Protein AF-A0A9X9A838-F1 (afdb_monomer_lite)

pLDDT: mean 94.98, std 3.55, range [80.12, 98.5]

Foldseek 3Di:
DWDKFWAKKKWDFPVVRDIDIDGDDPDDDDDDDDPPPCPVVVVVLVCVLVVDDDDDDPVSVNGTDDMWTWIDTHHDIDIGD

InterPro domains:
  IPR027417 P-loop containing nucleoside triphosphate hydrolase [G3DSA:3.40.50.300] (1-77)
  IPR027417 P-loop containing nucleoside triphosphate hydrolase [SSF52540] (18-54)
  IPR038729 Rad50/SbcC-type AAA domain [PF13476] (19-51)

Structure (mmCIF, N/CA/C/O backbone):
data_AF-A0A9X9A838-F1
#
_entry.id   AF-A0A9X9A838-F1
#
loop_
_atom_site.group_PDB
_atom_site.id
_atom_site.type_symbol
_atom_site.label_atom_id
_atom_site.label_alt_id
_atom_site.label_comp_id
_atom_site.label_asym_id
_atom_site.label_entity_id
_atom_site.label_seq_id
_atom_site.pdbx_PDB_ins_code
_atom_site.Cartn_x
_atom_site.Cartn_y
_atom_site.Cartn_z
_atom_site.occupancy
_atom_site.B_iso_or_equiv
_atom_site.auth_seq_id
_atom_site.auth_comp_id
_atom_site.auth_asym_id
_atom_site.auth_atom_id
_atom_site.pdbx_PDB_model_num
ATOM 1 N N . MET A 1 1 ? -24.890 8.020 7.814 1.00 80.12 1 MET A N 1
ATOM 2 C CA . MET A 1 1 ? -23.942 7.771 6.706 1.00 80.12 1 MET A CA 1
ATOM 3 C C . MET A 1 1 ? -22.880 6.816 7.220 1.00 80.12 1 MET A C 1
ATOM 5 O O . MET A 1 1 ? -22.298 7.112 8.258 1.00 80.12 1 MET A O 1
ATOM 9 N N . ASN A 1 2 ? -22.672 5.672 6.570 1.00 90.75 2 ASN A N 1
ATOM 10 C CA . ASN A 1 2 ? -21.654 4.716 7.011 1.00 90.75 2 ASN A CA 1
ATOM 11 C C . ASN A 1 2 ? -20.255 5.289 6.749 1.00 90.75 2 ASN A C 1
ATOM 13 O O . ASN A 1 2 ? -19.996 5.850 5.683 1.00 90.75 2 ASN A O 1
ATOM 17 N N . ARG A 1 3 ? -19.364 5.182 7.739 1.00 93.12 3 ARG A N 1
ATOM 18 C CA . ARG A 1 3 ? -17.983 5.666 7.642 1.00 93.12 3 ARG A CA 1
ATOM 19 C C . ARG A 1 3 ? -17.107 4.587 7.014 1.00 93.12 3 ARG A C 1
ATOM 21 O O . ARG A 1 3 ? -17.107 3.458 7.497 1.00 93.12 3 ARG A O 1
ATOM 28 N N . LEU A 1 4 ? -16.337 4.957 5.990 1.00 95.62 4 LEU A N 1
ATOM 29 C CA . LEU A 1 4 ? -15.244 4.133 5.480 1.00 95.62 4 LEU A CA 1
ATOM 30 C C . LEU A 1 4 ? -13.988 4.396 6.317 1.00 95.62 4 LEU A C 1
ATOM 32 O O . LEU A 1 4 ? -13.572 5.544 6.480 1.00 95.62 4 LEU A O 1
ATOM 36 N N . THR A 1 5 ? -13.384 3.339 6.854 1.00 96.12 5 THR A N 1
ATOM 37 C CA . THR A 1 5 ? -12.110 3.414 7.578 1.00 96.12 5 THR A CA 1
ATOM 38 C C . THR A 1 5 ? -11.112 2.436 6.980 1.00 96.12 5 THR A C 1
ATOM 40 O O . THR A 1 5 ? -11.371 1.238 6.896 1.00 96.12 5 THR A O 1
ATOM 43 N N . LEU A 1 6 ? -9.964 2.955 6.549 1.00 97.75 6 LEU A N 1
ATOM 44 C CA . LEU A 1 6 ? -8.851 2.133 6.085 1.00 97.75 6 LEU A CA 1
ATOM 45 C C . LEU A 1 6 ? -8.259 1.384 7.279 1.00 97.75 6 LEU A C 1
ATOM 47 O O . LEU A 1 6 ? -8.127 1.962 8.357 1.00 97.75 6 LEU A O 1
ATOM 51 N N . LYS A 1 7 ? -7.915 0.110 7.088 1.00 97.81 7 LYS A N 1
ATOM 52 C CA . LYS A 1 7 ? -7.328 -0.736 8.136 1.00 97.81 7 LYS A CA 1
ATOM 53 C C . LYS A 1 7 ? -5.920 -1.177 7.771 1.00 97.81 7 LYS A C 1
ATOM 55 O O . LYS A 1 7 ? -5.016 -1.056 8.591 1.00 97.81 7 LYS A O 1
ATOM 60 N N . LYS A 1 8 ? -5.710 -1.640 6.537 1.00 98.19 8 LYS A N 1
ATOM 61 C CA . LYS A 1 8 ? -4.393 -2.094 6.086 1.00 98.19 8 LYS A CA 1
ATOM 62 C C . LYS A 1 8 ? -4.253 -2.013 4.575 1.00 98.19 8 LYS A C 1
ATOM 64 O O . LYS A 1 8 ? -5.164 -2.413 3.862 1.00 98.19 8 LYS A O 1
ATOM 69 N N . LEU A 1 9 ? -3.102 -1.551 4.102 1.00 98.31 9 LEU A N 1
ATOM 70 C CA . LEU A 1 9 ? -2.674 -1.675 2.712 1.00 98.31 9 LEU A CA 1
ATOM 71 C C . LEU A 1 9 ? -1.466 -2.612 2.652 1.00 98.31 9 LEU A C 1
ATOM 73 O O . LEU A 1 9 ? -0.497 -2.415 3.382 1.00 98.31 9 LEU A O 1
ATOM 77 N N . ILE A 1 10 ? -1.509 -3.598 1.764 1.00 98.00 10 ILE A N 1
ATOM 78 C CA . ILE A 1 10 ? -0.363 -4.434 1.411 1.00 98.00 10 ILE A CA 1
ATOM 79 C C . ILE A 1 10 ? -0.009 -4.140 -0.040 1.00 98.00 10 ILE A C 1
ATOM 81 O O . ILE A 1 10 ? -0.880 -4.172 -0.904 1.00 98.00 10 ILE A O 1
ATOM 85 N N . VAL A 1 11 ? 1.264 -3.869 -0.305 1.00 97.00 11 VAL A N 1
ATOM 86 C CA . VAL A 1 11 ? 1.806 -3.774 -1.665 1.00 97.00 11 VAL A CA 1
ATOM 87 C C . VAL A 1 11 ? 2.796 -4.910 -1.876 1.00 97.00 11 VAL A C 1
ATOM 89 O O . VAL A 1 11 ? 3.637 -5.159 -1.008 1.00 97.00 11 VAL A O 1
ATOM 92 N N . ILE A 1 12 ? 2.671 -5.633 -2.986 1.00 97.69 12 ILE A N 1
ATOM 93 C CA . ILE A 1 12 ? 3.449 -6.845 -3.263 1.00 97.69 12 ILE A CA 1
ATOM 94 C C . ILE A 1 12 ? 4.300 -6.621 -4.508 1.00 97.69 12 ILE A C 1
ATOM 96 O O . ILE A 1 12 ? 3.791 -6.194 -5.542 1.00 97.69 12 ILE A O 1
ATOM 100 N N . SER A 1 13 ? 5.584 -6.945 -4.383 1.00 97.44 13 SER A N 1
ATOM 101 C CA . SER A 1 13 ? 6.530 -7.072 -5.483 1.00 97.44 13 SER A CA 1
ATOM 102 C C . SER A 1 13 ? 6.906 -8.543 -5.635 1.00 97.44 13 SER A C 1
ATOM 104 O O . SER A 1 13 ? 7.627 -9.112 -4.808 1.00 97.44 13 SER A O 1
ATOM 106 N N . GLU A 1 14 ? 6.400 -9.182 -6.682 1.00 96.06 14 GLU A N 1
ATOM 107 C CA . GLU A 1 14 ? 6.727 -10.564 -7.024 1.00 96.06 14 GLU A CA 1
ATOM 108 C C . GLU A 1 14 ? 8.171 -10.667 -7.519 1.00 96.06 14 GLU A C 1
ATOM 110 O O . GLU A 1 14 ? 8.885 -11.600 -7.143 1.00 96.06 14 GLU A O 1
ATOM 115 N N . SER A 1 15 ? 8.628 -9.666 -8.279 1.00 95.25 15 SER A N 1
ATOM 116 C CA . SER A 1 15 ? 10.009 -9.582 -8.770 1.00 95.25 15 SER A CA 1
ATOM 117 C C . SER A 1 15 ? 11.035 -9.535 -7.634 1.00 95.25 15 SER A C 1
ATOM 119 O O . SER A 1 15 ? 12.048 -10.234 -7.692 1.00 95.25 15 SER A O 1
ATOM 121 N N . GLU A 1 16 ? 10.758 -8.788 -6.561 1.00 96.69 16 GLU A N 1
ATOM 122 C CA . GLU A 1 16 ? 11.621 -8.749 -5.376 1.00 96.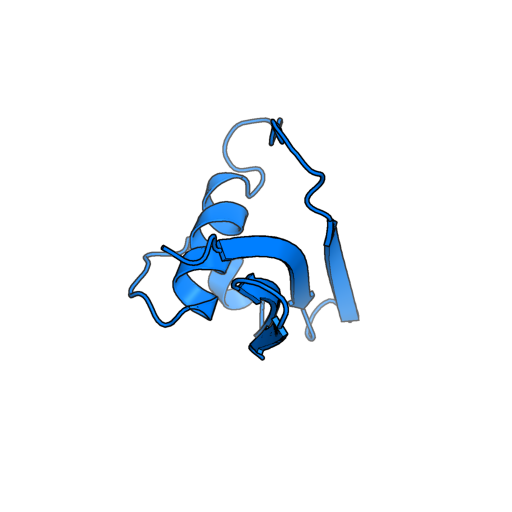69 16 GLU A CA 1
ATOM 123 C C . GLU A 1 16 ? 11.331 -9.859 -4.354 1.00 96.69 16 GLU A C 1
ATOM 125 O O . GLU A 1 16 ? 12.075 -9.988 -3.378 1.00 96.69 16 GLU A O 1
ATOM 130 N N . LYS A 1 17 ? 10.270 -10.657 -4.550 1.00 96.75 17 LYS A N 1
ATOM 131 C CA . LYS A 1 17 ? 9.735 -11.618 -3.565 1.00 96.75 17 LYS A CA 1
ATOM 132 C C . LYS A 1 17 ? 9.495 -10.977 -2.192 1.00 96.75 17 LYS A C 1
ATOM 134 O O . LYS A 1 17 ? 9.812 -11.559 -1.153 1.00 96.75 17 LYS A O 1
ATOM 139 N N . LYS A 1 18 ? 8.964 -9.754 -2.185 1.00 96.88 18 LYS A N 1
ATOM 140 C CA . LYS A 1 18 ? 8.739 -8.955 -0.975 1.00 96.88 18 LYS A CA 1
ATOM 141 C C . LYS A 1 18 ? 7.360 -8.323 -0.987 1.00 96.88 18 LYS A C 1
ATOM 143 O O . LYS A 1 18 ? 6.792 -8.023 -2.033 1.00 96.88 18 LYS A O 1
ATOM 148 N N . SER A 1 19 ? 6.854 -8.051 0.204 1.00 96.62 19 SER A N 1
ATOM 149 C CA . SER A 1 19 ? 5.688 -7.206 0.402 1.00 96.62 19 SER A CA 1
ATOM 150 C C . SER A 1 19 ? 5.993 -6.128 1.432 1.00 96.62 19 SER A C 1
ATOM 152 O O . SER A 1 19 ? 6.912 -6.246 2.248 1.00 96.62 19 SER A O 1
ATOM 154 N N . LYS A 1 20 ? 5.212 -5.054 1.384 1.00 95.44 20 LYS A N 1
ATOM 155 C CA . LYS A 1 20 ? 5.177 -4.047 2.435 1.00 95.44 20 LYS A CA 1
ATOM 156 C C . LYS A 1 20 ? 3.754 -3.921 2.946 1.00 95.44 20 LYS A C 1
ATOM 158 O O . LYS A 1 20 ? 2.845 -3.620 2.176 1.00 95.44 20 LYS A O 1
ATOM 163 N N . GLU A 1 21 ? 3.594 -4.123 4.246 1.00 97.06 21 GLU A N 1
ATOM 164 C CA . GLU A 1 21 ? 2.329 -3.940 4.952 1.00 97.06 21 GLU A CA 1
ATOM 165 C C . GLU A 1 21 ? 2.320 -2.593 5.674 1.00 97.06 21 GLU A C 1
ATOM 167 O O . GLU A 1 21 ? 3.298 -2.199 6.315 1.00 97.06 21 GLU A O 1
ATOM 172 N N . ILE A 1 22 ? 1.216 -1.864 5.532 1.00 96.56 22 ILE A N 1
ATOM 173 C CA . ILE A 1 22 ? 0.983 -0.571 6.161 1.00 96.56 22 ILE A CA 1
ATOM 174 C C . ILE A 1 22 ? -0.351 -0.645 6.891 1.00 96.56 22 ILE A C 1
ATOM 176 O O . ILE A 1 22 ? -1.408 -0.691 6.262 1.00 96.56 22 ILE A O 1
ATOM 180 N N . GLU A 1 23 ? -0.297 -0.635 8.217 1.00 97.38 23 GLU A N 1
ATOM 181 C CA . GLU A 1 23 ? -1.482 -0.579 9.069 1.00 97.38 23 GLU A CA 1
ATOM 182 C C . GLU A 1 23 ? -1.913 0.867 9.316 1.00 97.38 23 GLU A C 1
ATOM 184 O O . GLU A 1 23 ? -1.086 1.747 9.570 1.00 97.38 23 GLU A O 1
ATOM 189 N N . PHE A 1 24 ? -3.223 1.101 9.273 1.00 97.06 24 PHE A N 1
ATOM 190 C CA . PHE A 1 24 ? -3.836 2.378 9.612 1.00 97.06 24 PHE A CA 1
ATOM 191 C C . PHE A 1 24 ? -4.518 2.264 10.971 1.00 97.06 24 PHE A C 1
ATOM 193 O O . PHE A 1 24 ? -5.361 1.393 11.195 1.00 97.06 24 PHE A O 1
ATOM 200 N N . LYS A 1 25 ? -4.158 3.166 11.882 1.00 94.94 25 LYS A N 1
ATOM 201 C CA . LYS A 1 25 ? -4.768 3.265 13.210 1.00 94.94 25 LYS A CA 1
ATOM 202 C C . LYS A 1 25 ? -5.954 4.216 13.189 1.00 94.94 25 LYS A C 1
ATOM 204 O O . LYS A 1 25 ? -6.096 5.036 12.281 1.00 94.94 25 LYS A O 1
ATOM 209 N N . GLU A 1 26 ? -6.804 4.137 14.204 1.00 92.62 26 GLU A N 1
ATOM 210 C CA . GLU A 1 26 ? -7.845 5.145 14.375 1.00 92.62 26 GLU A CA 1
ATOM 211 C C . GLU A 1 26 ? -7.236 6.524 14.653 1.00 92.62 26 GLU A C 1
ATOM 213 O O . GLU A 1 26 ? -6.252 6.658 15.379 1.00 92.62 26 GLU A O 1
ATOM 218 N N . GLY A 1 27 ? -7.830 7.557 14.054 1.00 93.12 27 GLY A N 1
ATOM 219 C CA . GLY A 1 27 ? -7.358 8.933 14.178 1.00 93.12 27 GLY A CA 1
ATOM 220 C C . GLY A 1 27 ? -6.324 9.324 13.120 1.00 93.12 27 GLY A C 1
ATOM 221 O O . GLY A 1 27 ? -6.424 8.947 11.949 1.00 93.12 27 GLY A O 1
ATOM 222 N N . LEU A 1 28 ? -5.367 10.163 13.521 1.00 95.06 28 LEU A N 1
ATOM 223 C CA . LEU A 1 28 ? -4.390 10.764 12.618 1.00 95.06 28 LEU A CA 1
ATOM 224 C C . LEU A 1 28 ? -3.231 9.800 12.342 1.00 95.06 28 LEU A C 1
ATOM 226 O O . LEU A 1 28 ? -2.456 9.470 13.236 1.00 95.06 28 LEU A O 1
ATOM 230 N N . ASN A 1 29 ? -3.074 9.411 11.078 1.00 95.00 29 ASN A N 1
ATOM 231 C CA . ASN A 1 29 ? -1.918 8.658 10.597 1.00 95.00 29 ASN A CA 1
ATOM 232 C C . ASN A 1 29 ? -1.000 9.610 9.825 1.00 95.00 29 ASN A C 1
ATOM 234 O O . ASN A 1 29 ? -1.472 10.358 8.968 1.00 95.00 29 ASN A O 1
ATOM 238 N N . ILE A 1 30 ? 0.303 9.582 10.109 1.00 94.75 30 ILE A N 1
ATOM 239 C CA . ILE A 1 30 ? 1.281 10.486 9.491 1.00 94.75 30 ILE A CA 1
ATOM 240 C C . ILE A 1 30 ? 2.273 9.670 8.661 1.00 94.75 30 ILE A C 1
ATOM 242 O O . ILE A 1 30 ? 2.990 8.823 9.188 1.00 94.75 30 ILE A O 1
ATOM 246 N N . ILE A 1 31 ? 2.341 9.948 7.357 1.00 91.56 31 ILE A N 1
ATOM 247 C CA . ILE A 1 31 ? 3.306 9.328 6.440 1.00 91.56 31 ILE A CA 1
ATOM 248 C C . ILE A 1 31 ? 4.503 10.272 6.286 1.00 91.56 31 ILE A C 1
ATOM 250 O O . ILE A 1 31 ? 4.430 11.280 5.582 1.00 91.56 31 ILE A O 1
ATOM 254 N N . ILE A 1 32 ? 5.618 9.937 6.937 1.00 92.12 32 ILE A N 1
ATOM 255 C CA . ILE A 1 32 ? 6.842 10.750 6.957 1.00 92.12 32 ILE A CA 1
ATOM 256 C C . ILE A 1 32 ? 7.927 10.082 6.107 1.00 92.12 32 ILE A C 1
ATOM 258 O O . ILE A 1 32 ? 8.087 8.865 6.110 1.00 92.12 32 ILE A O 1
ATOM 262 N N . GLY A 1 33 ? 8.692 10.881 5.366 1.00 89.50 33 GLY A N 1
ATOM 263 C CA . GLY A 1 33 ? 9.806 10.402 4.549 1.00 89.50 33 GLY A CA 1
ATOM 264 C C . GLY A 1 33 ? 10.377 11.500 3.658 1.00 89.50 33 GLY A C 1
ATOM 265 O O . GLY A 1 33 ? 9.714 12.511 3.404 1.00 89.50 33 GLY A O 1
ATOM 266 N N . LYS A 1 34 ? 11.596 11.306 3.147 1.00 91.69 34 LYS A N 1
ATOM 267 C CA . LYS A 1 34 ? 12.236 12.247 2.212 1.00 91.69 34 LYS A CA 1
ATOM 268 C C . LYS A 1 34 ? 11.476 12.316 0.880 1.00 91.69 34 LYS A C 1
ATOM 270 O O . LYS A 1 34 ? 10.571 11.525 0.600 1.00 91.69 34 LYS A O 1
ATOM 275 N N . ASN A 1 35 ? 11.786 13.302 0.046 1.00 85.56 35 ASN A N 1
ATOM 276 C CA . ASN A 1 35 ? 11.212 13.360 -1.299 1.00 85.56 35 ASN A CA 1
ATOM 277 C C . ASN A 1 35 ? 11.584 12.103 -2.098 1.00 85.56 35 ASN A C 1
ATOM 279 O O . ASN A 1 35 ? 12.660 11.547 -1.905 1.00 85.56 35 ASN A O 1
ATOM 283 N N . LYS A 1 36 ? 10.667 11.659 -2.969 1.00 82.62 36 LYS A N 1
ATOM 284 C CA . LYS A 1 36 ? 10.823 10.464 -3.820 1.00 82.62 36 LYS A CA 1
ATOM 285 C C . LYS A 1 36 ? 11.035 9.131 -3.074 1.00 82.62 36 LYS A C 1
ATOM 287 O O . LYS A 1 36 ? 11.549 8.187 -3.648 1.00 82.62 36 LYS A O 1
ATOM 292 N N . THR A 1 37 ? 10.582 9.010 -1.823 1.00 85.69 37 THR A N 1
ATOM 293 C CA . THR A 1 37 ? 10.635 7.741 -1.060 1.00 85.69 37 THR A CA 1
ATOM 294 C C . THR A 1 37 ? 9.333 6.926 -1.108 1.00 85.69 37 THR A C 1
ATOM 296 O O . THR A 1 37 ? 9.074 6.132 -0.208 1.00 85.69 37 THR A O 1
ATOM 299 N N . GLY A 1 38 ? 8.456 7.171 -2.090 1.00 86.50 38 GLY A N 1
ATOM 300 C CA . GLY A 1 38 ? 7.204 6.415 -2.262 1.00 86.50 38 GLY A CA 1
ATOM 301 C C . GLY A 1 38 ? 6.002 6.883 -1.429 1.00 86.50 38 GLY A C 1
ATOM 302 O O . GLY A 1 38 ? 5.000 6.181 -1.369 1.00 86.50 38 GLY A O 1
ATOM 303 N N . LYS A 1 39 ? 6.048 8.070 -0.800 1.00 93.31 39 LYS A N 1
ATOM 304 C CA . LYS A 1 39 ? 4.902 8.611 -0.031 1.00 93.31 39 LYS A CA 1
ATOM 305 C C . LYS A 1 39 ? 3.658 8.818 -0.902 1.00 93.31 39 LYS A C 1
ATOM 307 O O . LYS A 1 39 ? 2.577 8.347 -0.569 1.00 93.31 39 LYS A O 1
ATOM 312 N N . SER A 1 40 ? 3.821 9.509 -2.031 1.00 94.25 40 SER A N 1
ATOM 313 C CA . SER A 1 40 ? 2.723 9.751 -2.971 1.00 94.25 40 SER A CA 1
ATOM 314 C C . SER A 1 40 ? 2.254 8.452 -3.615 1.00 94.25 40 SER A C 1
ATOM 316 O O . SER A 1 40 ? 1.057 8.255 -3.775 1.00 94.25 40 SER A O 1
ATOM 318 N N . SER A 1 41 ? 3.179 7.547 -3.937 1.00 95.38 41 SER A N 1
ATOM 319 C CA . SER A 1 41 ? 2.871 6.242 -4.522 1.00 95.38 41 SER A CA 1
ATOM 320 C C . SER A 1 41 ? 2.046 5.376 -3.559 1.00 95.38 41 SER A C 1
ATOM 322 O O . SER A 1 41 ? 1.064 4.773 -3.981 1.00 95.38 41 SER A O 1
ATOM 324 N N . LEU A 1 42 ? 2.333 5.416 -2.251 1.00 94.56 42 LEU A N 1
ATOM 325 C CA . LEU A 1 42 ? 1.520 4.757 -1.222 1.00 94.56 42 LEU A CA 1
ATOM 326 C C . LEU A 1 42 ? 0.076 5.284 -1.193 1.00 94.56 42 LEU A C 1
ATOM 328 O O . LEU A 1 42 ? -0.863 4.498 -1.193 1.00 94.56 42 LEU A O 1
ATOM 332 N N . ILE A 1 43 ? -0.114 6.608 -1.214 1.00 94.94 43 ILE A N 1
ATOM 333 C CA . ILE A 1 43 ? -1.459 7.210 -1.230 1.00 94.94 43 ILE A CA 1
ATOM 334 C C . ILE A 1 43 ? -2.195 6.850 -2.527 1.00 94.94 43 ILE A C 1
ATOM 336 O O . ILE A 1 43 ? -3.344 6.418 -2.484 1.00 94.94 43 ILE A O 1
ATOM 340 N N . LYS A 1 44 ? -1.524 6.967 -3.680 1.00 96.62 44 LYS A N 1
ATOM 341 C CA . LYS A 1 44 ? -2.075 6.590 -4.992 1.00 96.62 44 LYS A CA 1
ATOM 342 C C . LYS A 1 44 ? -2.490 5.118 -5.037 1.00 96.62 44 LYS A C 1
ATOM 344 O O . LYS A 1 44 ? -3.501 4.811 -5.652 1.00 96.62 44 LYS A O 1
ATOM 349 N N . SER A 1 45 ? -1.761 4.234 -4.355 1.00 96.94 45 SER A N 1
ATOM 350 C CA . SER A 1 45 ? -2.085 2.802 -4.267 1.00 96.94 45 SER A CA 1
ATOM 351 C C . SER A 1 45 ? -3.461 2.557 -3.649 1.00 96.94 45 SER A C 1
ATOM 353 O O . SER A 1 45 ? -4.192 1.695 -4.121 1.00 96.94 45 SER A O 1
ATOM 355 N N . ILE A 1 46 ? -3.859 3.353 -2.652 1.00 97.25 46 ILE A N 1
ATOM 356 C CA . ILE A 1 46 ? -5.186 3.252 -2.023 1.00 97.25 46 ILE A CA 1
ATOM 357 C C . ILE A 1 46 ? -6.278 3.577 -3.050 1.00 97.25 46 ILE A C 1
ATOM 359 O O . ILE A 1 46 ? -7.195 2.788 -3.246 1.00 97.25 46 ILE A O 1
ATOM 363 N N . PHE A 1 47 ? -6.153 4.713 -3.742 1.00 97.19 47 PHE A N 1
ATOM 364 C CA . PHE A 1 47 ? -7.114 5.132 -4.769 1.00 97.19 47 PHE A CA 1
ATOM 365 C C . PHE A 1 47 ? -7.164 4.160 -5.949 1.00 97.19 47 PHE A C 1
ATOM 367 O O . PHE A 1 47 ? -8.247 3.796 -6.394 1.00 97.19 47 PHE A O 1
ATOM 374 N N . PHE A 1 48 ? -6.001 3.708 -6.416 1.00 97.31 48 PHE A N 1
ATOM 375 C CA . PHE A 1 48 ? -5.902 2.711 -7.477 1.00 97.31 48 PHE A CA 1
ATOM 376 C C . PHE A 1 48 ? -6.627 1.417 -7.108 1.00 97.31 48 PHE A C 1
ATOM 378 O O . PHE A 1 48 ? -7.390 0.898 -7.912 1.00 97.31 48 PHE A O 1
ATOM 385 N N . THR A 1 49 ? -6.447 0.937 -5.873 1.00 97.31 49 THR A N 1
ATOM 386 C CA . THR A 1 49 ? -7.112 -0.286 -5.396 1.00 97.31 49 THR A CA 1
ATOM 387 C C . THR A 1 49 ? -8.631 -0.107 -5.310 1.00 97.31 49 THR A C 1
ATOM 389 O O . THR A 1 49 ? -9.373 -1.041 -5.571 1.00 97.31 49 THR A O 1
ATOM 392 N N 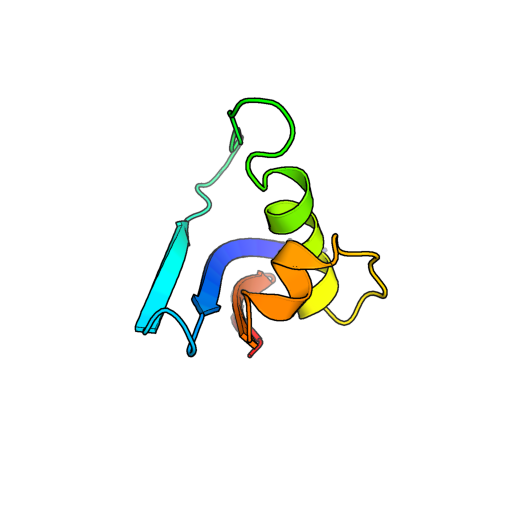. PHE A 1 50 ? -9.128 1.103 -5.032 1.00 97.25 50 PHE A N 1
ATOM 393 C CA . PHE A 1 50 ? -10.559 1.421 -5.153 1.00 97.25 50 PHE A CA 1
ATOM 394 C C . PHE A 1 5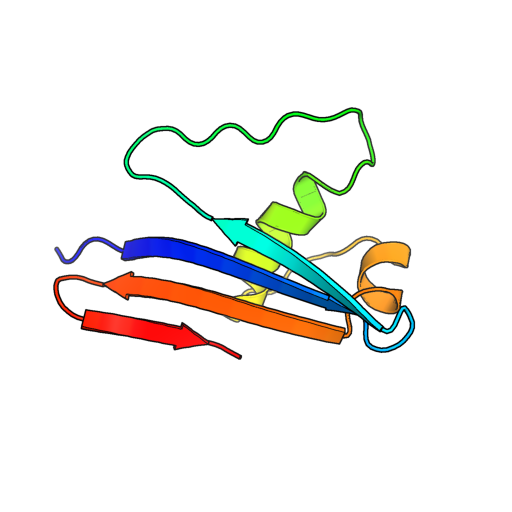0 ? -11.056 1.572 -6.606 1.00 97.25 50 PHE A C 1
ATOM 396 O O . PHE A 1 50 ? -12.229 1.875 -6.815 1.00 97.25 50 PHE A O 1
ATOM 403 N N . GLY A 1 51 ? -10.197 1.371 -7.609 1.00 96.50 51 GLY A N 1
ATOM 404 C CA . GLY A 1 51 ? -10.539 1.457 -9.030 1.00 96.50 51 GLY A CA 1
ATOM 405 C C . GLY A 1 51 ? -10.416 2.858 -9.634 1.00 96.50 51 GLY A C 1
ATOM 406 O O . GLY A 1 51 ? -10.867 3.080 -10.756 1.00 96.50 51 GLY A O 1
ATOM 407 N N . CYS A 1 52 ? -9.826 3.825 -8.924 1.00 97.25 52 CYS A N 1
ATOM 408 C CA . CYS A 1 52 ? -9.599 5.158 -9.478 1.00 97.25 52 CYS A CA 1
ATOM 409 C C . CYS A 1 52 ? -8.428 5.169 -10.470 1.00 97.25 52 CYS A C 1
ATOM 411 O O . CYS A 1 52 ? -7.397 4.526 -10.259 1.00 97.25 52 CYS A O 1
ATOM 413 N N . GLU A 1 53 ? -8.532 6.006 -11.502 1.00 96.56 53 GLU A N 1
ATOM 414 C CA . GLU A 1 53 ? -7.411 6.285 -12.393 1.00 96.56 53 GLU A CA 1
ATOM 415 C C . GLU A 1 53 ? -6.359 7.146 -11.676 1.00 96.56 53 GLU A C 1
ATOM 417 O O . GLU A 1 53 ? -6.644 8.241 -11.186 1.00 96.56 53 GLU A O 1
ATOM 422 N N . VAL A 1 54 ? -5.119 6.653 -11.604 1.00 95.75 54 VAL A N 1
ATOM 423 C CA . VAL A 1 54 ? -3.999 7.378 -10.992 1.00 95.75 54 VAL A CA 1
ATOM 424 C C . VAL A 1 54 ? -2.734 7.277 -11.838 1.00 95.75 54 VAL A C 1
ATOM 426 O O . VAL A 1 54 ? -2.446 6.265 -12.478 1.00 95.75 54 VAL A O 1
ATOM 429 N N . LYS A 1 55 ? -1.909 8.325 -11.787 1.00 95.62 55 LYS A N 1
ATOM 430 C CA . LYS A 1 55 ? -0.603 8.354 -12.454 1.00 95.62 55 LYS A CA 1
ATOM 431 C C . LYS A 1 55 ? 0.520 7.996 -11.481 1.00 95.62 55 LYS A C 1
ATOM 433 O O . LYS A 1 55 ? 0.962 8.837 -10.691 1.00 95.62 55 LYS A O 1
ATOM 438 N N . PHE A 1 56 ? 0.991 6.756 -11.546 1.00 94.25 56 PHE A N 1
ATOM 439 C CA . PHE A 1 56 ? 2.205 6.315 -10.850 1.00 94.25 56 PHE A CA 1
ATOM 440 C C . PHE A 1 56 ? 3.480 6.735 -11.582 1.00 94.25 56 PHE A C 1
ATOM 442 O O . PHE A 1 56 ? 3.468 6.921 -12.800 1.00 94.25 56 PHE A O 1
ATOM 449 N N . GLU A 1 57 ? 4.566 6.855 -10.821 1.00 92.31 57 GLU A N 1
ATOM 450 C CA . GLU A 1 57 ? 5.923 6.898 -11.361 1.00 92.31 57 GLU A CA 1
ATOM 451 C C . GLU A 1 57 ? 6.277 5.540 -11.999 1.00 92.31 57 GLU A C 1
ATOM 453 O O . GLU A 1 57 ? 5.821 4.493 -11.529 1.00 92.31 57 GLU A O 1
ATOM 458 N N . ASP A 1 58 ? 7.077 5.540 -13.068 1.00 91.94 58 ASP A N 1
ATOM 459 C CA . ASP A 1 58 ? 7.367 4.320 -13.833 1.00 91.94 58 ASP A CA 1
ATOM 460 C C . ASP A 1 58 ? 8.115 3.271 -13.005 1.00 91.94 58 ASP A C 1
ATOM 462 O O . ASP A 1 58 ? 7.875 2.075 -13.180 1.00 91.94 58 A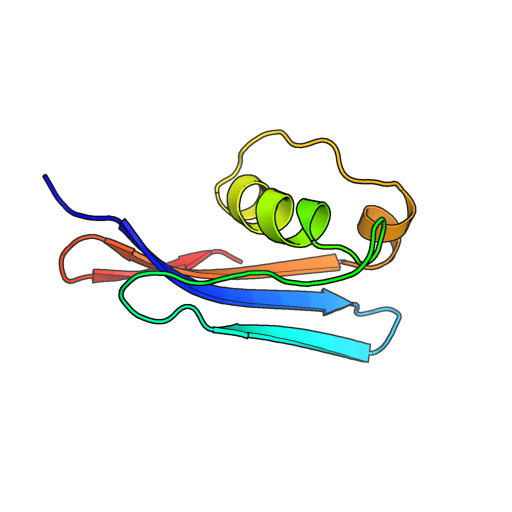SP A O 1
ATOM 466 N N . GLU A 1 59 ? 8.977 3.689 -12.068 1.00 91.62 59 GLU A N 1
ATOM 467 C CA . GLU A 1 59 ? 9.649 2.744 -11.171 1.00 91.62 59 GLU A CA 1
ATOM 468 C C . GLU A 1 59 ? 8.646 2.012 -10.274 1.00 91.62 59 G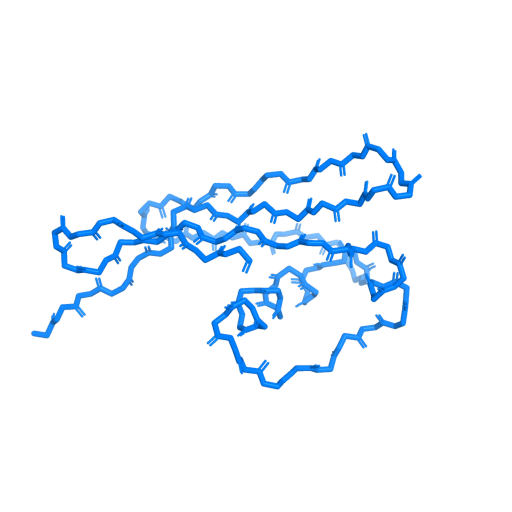LU A C 1
ATOM 470 O O . GLU A 1 59 ? 8.771 0.809 -10.070 1.00 91.62 59 GLU A O 1
ATOM 475 N N . TRP A 1 60 ? 7.614 2.709 -9.784 1.00 93.31 60 TRP A N 1
ATOM 476 C CA . TRP A 1 60 ? 6.591 2.101 -8.932 1.00 93.31 60 TRP A CA 1
ATOM 477 C C . TRP A 1 60 ? 5.753 1.076 -9.697 1.00 93.31 60 TRP A C 1
ATOM 479 O O . TRP A 1 60 ? 5.506 -0.013 -9.186 1.00 93.31 60 TRP A O 1
ATOM 489 N N . LYS A 1 61 ? 5.362 1.392 -10.941 1.00 91.94 61 LYS A N 1
ATOM 490 C CA . LYS A 1 61 ? 4.592 0.474 -11.799 1.00 91.94 61 LYS A CA 1
ATOM 491 C C . LYS A 1 61 ? 5.345 -0.811 -12.130 1.00 91.94 61 LYS A C 1
ATOM 493 O O . LYS A 1 61 ? 4.719 -1.847 -12.284 1.00 91.94 61 LYS A O 1
ATOM 498 N N . LYS A 1 62 ? 6.668 -0.728 -12.290 1.00 93.62 62 LYS A N 1
ATOM 499 C CA . LYS A 1 62 ? 7.517 -1.895 -12.570 1.00 93.62 62 LYS A CA 1
ATOM 500 C C . LYS A 1 62 ? 7.785 -2.735 -11.327 1.00 93.62 62 LYS A C 1
ATOM 502 O O . LYS A 1 62 ? 8.082 -3.915 -11.453 1.00 93.62 62 LYS A O 1
ATOM 507 N N . LEU A 1 63 ? 7.753 -2.104 -10.156 1.00 94.94 63 LEU A N 1
ATOM 508 C CA . LEU A 1 63 ? 8.095 -2.743 -8.894 1.00 94.94 63 LEU A CA 1
ATOM 509 C C . LEU A 1 63 ? 6.906 -3.474 -8.267 1.00 94.94 63 LEU A C 1
ATOM 511 O O . LEU A 1 63 ? 7.107 -4.535 -7.684 1.00 94.94 63 LEU A O 1
ATOM 515 N N . ILE A 1 64 ? 5.709 -2.881 -8.317 1.00 96.25 64 ILE A N 1
ATOM 516 C CA . ILE A 1 64 ? 4.538 -3.370 -7.586 1.00 96.25 64 ILE A CA 1
ATOM 517 C C . ILE A 1 64 ? 3.556 -4.056 -8.528 1.00 96.25 64 ILE A C 1
ATOM 519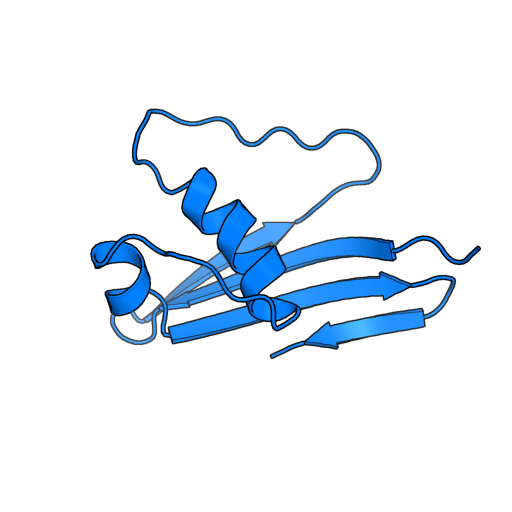 O O . ILE A 1 64 ? 3.004 -3.425 -9.428 1.00 96.25 64 ILE A O 1
ATOM 523 N N . ASP A 1 65 ? 3.293 -5.327 -8.246 1.00 96.31 65 ASP A N 1
ATOM 524 C CA . ASP A 1 65 ? 2.446 -6.198 -9.057 1.00 96.31 65 ASP A CA 1
ATOM 525 C C . ASP A 1 65 ? 1.007 -6.253 -8.532 1.00 96.31 65 ASP A C 1
ATOM 527 O O . ASP A 1 65 ? 0.057 -6.318 -9.311 1.00 96.31 65 ASP A O 1
ATOM 531 N N . LYS A 1 66 ? 0.832 -6.238 -7.202 1.00 96.75 66 LYS A N 1
ATOM 532 C CA . LYS A 1 66 ? -0.474 -6.432 -6.549 1.00 96.75 66 LYS A CA 1
ATOM 533 C C . LYS A 1 66 ? -0.656 -5.538 -5.331 1.00 96.75 66 LYS A C 1
ATOM 535 O O . LYS A 1 66 ? 0.306 -5.193 -4.636 1.00 96.75 66 LYS A O 1
ATOM 540 N N . TYR A 1 67 ? -1.917 -5.230 -5.046 1.00 97.75 67 TYR A N 1
ATOM 541 C CA . TYR A 1 67 ? -2.348 -4.418 -3.916 1.00 97.75 67 TYR A CA 1
ATOM 542 C C . TYR A 1 67 ? -3.441 -5.161 -3.157 1.00 97.75 67 TYR A C 1
ATOM 544 O O . TYR A 1 67 ? -4.343 -5.704 -3.771 1.00 97.75 67 TYR A O 1
ATOM 552 N N . LEU A 1 68 ? -3.380 -5.186 -1.828 1.00 98.12 68 LEU A N 1
ATOM 553 C CA . LEU A 1 68 ? -4.507 -5.630 -1.011 1.00 98.12 68 LEU A CA 1
ATOM 554 C C . LEU A 1 68 ? -4.910 -4.497 -0.084 1.00 98.12 68 LEU A C 1
ATOM 556 O O . LEU A 1 68 ? -4.080 -4.006 0.686 1.00 98.12 68 LEU A O 1
ATOM 560 N N . LEU A 1 69 ? -6.180 -4.105 -0.124 1.00 98.50 69 LEU A N 1
ATOM 561 C CA . LEU A 1 69 ? -6.709 -3.041 0.719 1.00 98.50 69 LEU A CA 1
ATOM 562 C C . LEU A 1 69 ? -7.822 -3.562 1.618 1.00 98.50 69 LEU A C 1
ATOM 564 O O . LEU A 1 69 ? -8.922 -3.866 1.165 1.00 98.50 69 LEU A O 1
ATOM 568 N N . TYR A 1 70 ? -7.533 -3.584 2.914 1.00 98.50 70 TYR A N 1
ATOM 569 C CA . TYR A 1 70 ? -8.481 -3.894 3.970 1.00 98.50 70 TYR A CA 1
ATOM 570 C C . TYR A 1 70 ? -9.101 -2.601 4.484 1.00 98.50 70 TYR A C 1
ATOM 572 O O . TYR A 1 70 ? -8.393 -1.677 4.909 1.00 98.50 70 TYR A O 1
ATOM 580 N N . PHE A 1 71 ? -10.426 -2.547 4.497 1.00 98.00 71 PHE A N 1
ATOM 581 C CA . PHE A 1 71 ? -11.178 -1.417 5.026 1.00 98.00 71 PHE A CA 1
ATOM 582 C C . PHE A 1 71 ? -12.481 -1.891 5.665 1.00 98.00 71 PHE A C 1
ATOM 584 O O . PHE A 1 71 ? -12.945 -3.007 5.446 1.00 98.00 71 PHE A O 1
ATOM 591 N N . GLN A 1 72 ? -13.062 -1.028 6.483 1.00 97.69 72 GLN A N 1
ATOM 592 C CA . GLN A 1 72 ? -14.355 -1.244 7.114 1.00 97.69 72 GLN A CA 1
ATOM 593 C C . GLN A 1 72 ? -15.328 -0.176 6.619 1.00 97.69 72 GLN A C 1
ATOM 595 O O . GLN A 1 72 ? -14.955 0.999 6.542 1.00 97.69 72 GLN A O 1
ATOM 600 N N . TYR A 1 73 ? -16.563 -0.567 6.312 1.00 96.75 73 TYR A N 1
ATOM 601 C CA . TYR A 1 73 ? -17.650 0.341 5.949 1.00 96.75 73 TYR A CA 1
ATOM 602 C C . TYR A 1 73 ? -18.864 0.061 6.837 1.00 96.75 73 TYR A C 1
ATOM 604 O O . TYR A 1 73 ? -19.508 -0.979 6.731 1.00 96.75 73 TYR A O 1
ATOM 612 N N . GLY A 1 74 ? -19.153 0.972 7.771 1.00 94.81 74 GLY A N 1
ATOM 613 C CA . GLY A 1 74 ? -20.122 0.686 8.833 1.00 94.81 74 GLY A CA 1
ATOM 614 C C . GLY A 1 74 ? -19.613 -0.436 9.747 1.00 94.81 74 GLY A C 1
ATOM 615 O O . GLY A 1 74 ? -18.540 -0.302 10.331 1.00 94.81 74 GLY A O 1
ATOM 616 N N . ASN A 1 75 ? -20.357 -1.538 9.850 1.00 95.00 75 ASN A N 1
ATOM 617 C CA . ASN A 1 75 ? -19.999 -2.694 10.689 1.00 95.00 75 ASN A CA 1
ATOM 618 C C . ASN A 1 75 ? -19.366 -3.849 9.898 1.00 95.00 75 ASN A C 1
ATOM 620 O O . ASN A 1 75 ? -19.032 -4.878 10.479 1.00 95.00 75 ASN A O 1
ATOM 624 N N . GLU A 1 76 ? -19.212 -3.689 8.585 1.00 97.44 76 GLU A N 1
ATOM 625 C CA . GLU A 1 76 ? -18.730 -4.740 7.695 1.00 97.44 76 GLU A CA 1
ATOM 626 C C . GLU A 1 76 ? -17.265 -4.519 7.320 1.00 97.44 76 GLU A C 1
ATOM 628 O O . GLU A 1 76 ? -16.806 -3.382 7.157 1.00 97.44 76 GLU A O 1
ATOM 633 N N . TYR A 1 77 ? -16.537 -5.626 7.176 1.00 97.94 77 TYR A N 1
ATOM 634 C CA . TYR A 1 77 ? -15.130 -5.652 6.791 1.00 97.94 77 TYR A CA 1
ATOM 635 C C . TYR A 1 77 ? -14.984 -6.161 5.365 1.00 97.94 77 TYR A C 1
ATOM 637 O O . TYR A 1 77 ? -15.569 -7.176 4.992 1.00 97.94 77 TYR A O 1
ATOM 645 N N . PHE A 1 78 ? -14.154 -5.469 4.594 1.00 98.25 78 PHE A N 1
ATOM 646 C CA . PHE A 1 78 ? -13.927 -5.744 3.185 1.00 98.25 78 PHE A CA 1
ATOM 647 C C . PHE A 1 78 ? -12.435 -5.843 2.885 1.00 98.25 78 PHE A C 1
ATOM 649 O O . PHE A 1 78 ? -11.593 -5.258 3.575 1.00 98.25 78 PHE A O 1
ATOM 656 N N . CYS A 1 79 ? -12.131 -6.564 1.810 1.00 98.00 79 CYS A N 1
ATOM 657 C CA . CYS A 1 79 ? -10.816 -6.623 1.198 1.00 98.00 79 CYS A CA 1
ATOM 658 C C . CYS A 1 79 ? -10.978 -6.504 -0.319 1.00 98.00 79 CYS A C 1
ATOM 660 O O . CYS A 1 79 ? -11.824 -7.187 -0.897 1.00 98.00 79 CYS A O 1
ATOM 662 N N . ILE A 1 80 ? -10.176 -5.646 -0.945 1.00 97.81 80 ILE A N 1
ATOM 663 C CA . ILE A 1 80 ? -10.009 -5.595 -2.403 1.00 97.81 80 ILE A CA 1
ATOM 664 C C . ILE A 1 80 ? -8.613 -6.132 -2.729 1.00 97.81 80 ILE A C 1
ATOM 666 O O . ILE A 1 80 ? -7.663 -5.783 -2.022 1.00 97.81 80 ILE A O 1
ATOM 670 N N . LEU A 1 81 ? -8.521 -6.975 -3.763 1.00 91.44 81 LEU A N 1
ATOM 671 C CA . LEU A 1 81 ? -7.291 -7.561 -4.310 1.00 91.44 81 LEU A CA 1
ATOM 672 C C . LEU A 1 81 ? -7.008 -7.035 -5.721 1.00 91.44 81 LEU A C 1
ATOM 674 O O . LEU A 1 81 ? -7.998 -6.738 -6.427 1.00 91.44 81 LEU A O 1
#

Secondary structure (DSSP, 8-state):
-PPEEEEEEEEEETTTTEEEEEE--SS-------TTSSHHHHHHHHHHHTT------HHHHHH--EEEEEEEETTEEEEE-

Sequence (81 aa):
MNRLTLKKLIVISESEKKSKEIEFKEGLNIIIGKNKTGKSSLIKSIFFTFGCEVKFEDEWKKLIDKYLLYFQYGNEYFCIL

Organism: Bacillus cereus (NCBI:txid1396)

Radius of gyration: 13.2 Å; chains: 1; bounding box: 36×25×28 Å